Protein AF-A0A0R1KGW5-F1 (afdb_monomer)

Structure (m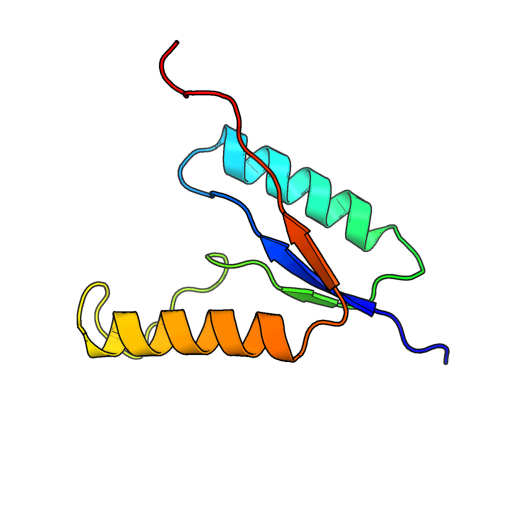mCIF, N/CA/C/O backbone):
data_AF-A0A0R1KGW5-F1
#
_entry.id   AF-A0A0R1KGW5-F1
#
loop_
_atom_site.group_PDB
_atom_site.id
_atom_site.type_symbol
_atom_site.label_atom_id
_atom_site.label_alt_id
_atom_site.label_comp_id
_atom_site.label_asym_id
_atom_site.label_entity_id
_atom_site.label_seq_id
_atom_site.pdbx_PDB_ins_code
_atom_site.Cartn_x
_atom_site.Cartn_y
_atom_site.Cartn_z
_atom_site.occupancy
_atom_site.B_iso_or_equiv
_atom_site.auth_seq_id
_atom_site.auth_comp_id
_atom_site.auth_asym_id
_atom_site.auth_atom_id
_atom_site.pdbx_PDB_model_num
ATOM 1 N N . MET A 1 1 ? -22.387 -3.655 12.980 1.00 56.50 1 MET A N 1
ATOM 2 C CA . MET A 1 1 ? -20.924 -3.853 12.989 1.00 56.50 1 MET A CA 1
ATOM 3 C C . MET A 1 1 ? -20.311 -2.505 12.704 1.00 56.50 1 MET A C 1
ATOM 5 O O . MET A 1 1 ? -20.710 -1.899 11.716 1.00 56.50 1 MET A O 1
ATOM 9 N N . ASP A 1 2 ? -19.434 -2.018 13.576 1.00 77.19 2 ASP A N 1
ATOM 10 C CA . ASP A 1 2 ? -18.740 -0.753 13.338 1.00 77.19 2 ASP A CA 1
ATOM 11 C C . ASP A 1 2 ? -17.902 -0.872 12.062 1.00 77.19 2 ASP A C 1
ATOM 13 O O . ASP A 1 2 ? -17.218 -1.880 11.853 1.00 77.19 2 ASP A O 1
ATOM 17 N N . LYS A 1 3 ? -18.009 0.125 11.174 1.00 79.38 3 LYS A N 1
ATOM 18 C CA . LYS A 1 3 ? -17.193 0.184 9.957 1.00 79.38 3 LYS A CA 1
ATOM 19 C C . LYS A 1 3 ? -15.728 0.247 10.391 1.00 79.38 3 LYS A C 1
ATOM 21 O O . LYS A 1 3 ? -15.339 1.170 11.100 1.00 79.38 3 LYS A O 1
ATOM 26 N N . LYS A 1 4 ? -14.929 -0.728 9.962 1.00 89.94 4 LYS A N 1
ATOM 27 C CA . LYS A 1 4 ? -13.476 -0.708 10.147 1.00 89.94 4 LYS A CA 1
ATOM 28 C C . LYS A 1 4 ? -12.815 0.074 9.012 1.00 89.94 4 LYS A C 1
ATOM 30 O O . LYS A 1 4 ? -13.305 0.036 7.885 1.00 89.94 4 LYS A O 1
ATOM 35 N N . ASN A 1 5 ? -11.718 0.761 9.314 1.00 96.56 5 ASN A N 1
ATOM 36 C CA . ASN A 1 5 ? -11.014 1.607 8.357 1.00 96.56 5 ASN A CA 1
ATOM 37 C C . ASN A 1 5 ? -10.221 0.771 7.345 1.00 96.56 5 ASN A C 1
ATOM 39 O O . ASN A 1 5 ? -9.548 -0.193 7.730 1.00 96.56 5 ASN A O 1
ATOM 43 N N . ARG A 1 6 ? -10.254 1.175 6.073 1.00 97.44 6 ARG A N 1
ATOM 44 C CA . ARG A 1 6 ? -9.352 0.670 5.029 1.00 97.44 6 ARG A CA 1
ATOM 45 C C . ARG A 1 6 ? -8.091 1.527 4.961 1.00 97.44 6 ARG A C 1
ATOM 47 O O . ARG A 1 6 ? -8.177 2.756 4.930 1.00 97.44 6 ARG A O 1
ATOM 54 N N . VAL A 1 7 ? -6.933 0.881 4.925 1.00 98.12 7 VAL A N 1
ATOM 55 C CA . VAL A 1 7 ? -5.618 1.529 4.911 1.00 98.12 7 VAL A CA 1
ATOM 56 C C . VAL A 1 7 ? -4.930 1.300 3.575 1.00 98.12 7 VAL A C 1
ATOM 58 O O . VAL A 1 7 ? -4.828 0.166 3.118 1.00 98.12 7 VAL A O 1
ATOM 61 N N . TYR A 1 8 ? -4.369 2.363 3.007 1.00 98.25 8 TYR A N 1
ATOM 62 C CA . TYR A 1 8 ? -3.328 2.264 1.989 1.00 98.25 8 TYR A CA 1
ATOM 63 C C . TYR A 1 8 ? -1.958 2.348 2.674 1.00 98.25 8 TYR A C 1
ATOM 65 O O . TYR A 1 8 ? -1.583 3.408 3.187 1.00 98.25 8 TYR A O 1
ATOM 73 N N . LEU A 1 9 ? -1.217 1.241 2.715 1.00 97.75 9 LEU A N 1
ATOM 74 C CA . LEU A 1 9 ? 0.127 1.177 3.285 1.00 97.75 9 LEU A CA 1
ATOM 75 C C . LEU A 1 9 ? 1.163 1.486 2.200 1.00 97.75 9 LEU A C 1
ATOM 77 O O . LEU A 1 9 ? 1.515 0.636 1.385 1.00 97.75 9 LEU A O 1
ATOM 81 N N . ALA A 1 10 ? 1.654 2.721 2.200 1.00 97.00 10 ALA A N 1
ATOM 82 C CA . ALA A 1 10 ? 2.685 3.196 1.292 1.00 97.00 10 ALA A CA 1
ATOM 83 C C . ALA A 1 10 ? 4.088 2.952 1.866 1.00 97.00 10 ALA A C 1
ATOM 85 O O . ALA A 1 10 ? 4.355 3.229 3.035 1.00 97.00 10 ALA A O 1
ATOM 86 N N . GLY A 1 11 ? 5.020 2.528 1.020 1.00 94.75 11 GLY A N 1
ATOM 87 C CA . GLY A 1 11 ? 6.442 2.500 1.342 1.00 94.75 11 GLY A CA 1
ATOM 88 C C . GLY A 1 11 ? 7.262 1.855 0.228 1.00 94.75 11 GLY A C 1
ATOM 89 O O . GLY A 1 11 ? 6.693 1.185 -0.635 1.00 94.75 11 GLY A O 1
ATOM 90 N N . PRO A 1 12 ? 8.586 2.070 0.210 1.00 93.19 12 PRO A N 1
ATOM 91 C CA . PRO A 1 12 ? 9.472 1.370 -0.713 1.00 93.19 12 PRO A CA 1
ATOM 92 C C . PRO A 1 12 ? 9.541 -0.126 -0.372 1.00 93.19 12 PRO A C 1
ATOM 94 O O . PRO A 1 12 ? 9.399 -0.508 0.787 1.00 93.19 12 PRO A O 1
ATOM 97 N N . PHE A 1 13 ? 9.769 -0.966 -1.381 1.00 92.62 13 PHE A N 1
ATOM 98 C CA . PHE A 1 13 ? 9.837 -2.432 -1.262 1.00 92.62 13 PHE A CA 1
ATOM 99 C C . PHE A 1 13 ? 10.972 -3.020 -2.122 1.00 92.62 13 PHE A C 1
ATOM 101 O O . PHE A 1 13 ? 10.870 -4.118 -2.660 1.00 92.62 13 PHE A O 1
ATOM 108 N N . PHE A 1 14 ? 12.061 -2.269 -2.282 1.00 90.75 14 PHE A N 1
ATOM 109 C CA . PHE A 1 14 ? 13.184 -2.611 -3.158 1.00 90.75 14 PHE A CA 1
ATOM 110 C C . PHE A 1 14 ? 14.260 -3.458 -2.462 1.00 90.75 14 PHE A C 1
ATOM 112 O O . PHE A 1 14 ? 15.083 -4.072 -3.140 1.00 90.75 14 PHE A O 1
ATOM 119 N N . SER A 1 15 ? 14.246 -3.516 -1.127 1.00 91.25 15 SER A N 1
ATOM 120 C CA . SER A 1 15 ? 15.192 -4.282 -0.312 1.00 91.25 15 SER A CA 1
ATOM 121 C C . SER A 1 15 ? 14.505 -5.178 0.715 1.00 91.25 15 SER A C 1
ATOM 123 O O . SER A 1 15 ? 13.320 -5.028 1.026 1.00 91.25 15 SER A O 1
ATOM 125 N N . LYS A 1 16 ? 15.267 -6.116 1.290 1.00 92.12 16 LYS A N 1
ATOM 126 C CA . LYS A 1 16 ? 14.759 -7.020 2.333 1.00 92.12 16 LYS A CA 1
ATOM 127 C C . LYS A 1 16 ? 14.405 -6.261 3.605 1.00 92.12 16 LYS A C 1
ATOM 129 O O . LYS A 1 16 ? 13.421 -6.586 4.262 1.00 92.12 16 LYS A O 1
ATOM 134 N N . GLU A 1 17 ? 15.192 -5.252 3.947 1.00 91.50 17 GLU A N 1
ATOM 135 C CA . GLU A 1 17 ? 15.009 -4.409 5.120 1.00 91.50 17 GLU A CA 1
ATOM 136 C C . GLU A 1 17 ? 13.734 -3.575 4.991 1.00 91.50 17 GLU A C 1
ATOM 138 O O . GLU A 1 17 ? 12.972 -3.467 5.952 1.00 91.50 17 GLU A O 1
ATOM 143 N N . GLN A 1 18 ? 13.477 -3.023 3.805 1.00 92.69 18 GLN A N 1
ATOM 144 C CA . GLN A 1 18 ? 12.245 -2.299 3.500 1.00 92.69 18 GLN A CA 1
ATOM 145 C C . GLN A 1 18 ? 11.018 -3.207 3.592 1.00 92.69 18 GLN A C 1
ATOM 147 O O . GLN A 1 18 ? 10.058 -2.874 4.288 1.00 92.69 18 GLN A O 1
ATOM 152 N N . ILE A 1 19 ? 11.078 -4.382 2.958 1.00 93.75 19 ILE A N 1
ATOM 153 C CA . ILE A 1 19 ? 10.001 -5.377 3.005 1.00 93.75 19 ILE A CA 1
ATOM 154 C C . ILE A 1 19 ? 9.734 -5.805 4.451 1.00 93.75 19 ILE A C 1
ATOM 156 O O . ILE A 1 19 ? 8.593 -5.749 4.893 1.00 93.75 19 ILE A O 1
ATOM 160 N N . SER A 1 20 ? 10.777 -6.114 5.227 1.00 94.25 20 SER A N 1
ATOM 161 C CA . SER A 1 20 ? 10.633 -6.535 6.625 1.00 94.25 20 SER A CA 1
ATOM 162 C C . SER A 1 20 ? 9.985 -5.469 7.512 1.00 94.25 20 SER A C 1
ATOM 164 O O . SER A 1 20 ? 9.239 -5.821 8.427 1.00 94.25 20 SER A O 1
ATOM 166 N N . ARG A 1 21 ? 10.265 -4.179 7.284 1.00 94.38 21 ARG A N 1
ATOM 167 C CA . ARG A 1 21 ? 9.614 -3.084 8.025 1.00 94.38 21 ARG A CA 1
ATOM 168 C C . ARG A 1 21 ? 8.146 -2.947 7.636 1.00 94.38 21 ARG A C 1
ATOM 170 O O . ARG A 1 21 ? 7.306 -2.760 8.512 1.00 94.38 21 ARG A O 1
ATOM 177 N N . LEU A 1 22 ? 7.828 -3.066 6.347 1.00 95.44 22 LEU A N 1
ATOM 178 C CA . LEU A 1 22 ? 6.443 -3.059 5.879 1.00 95.44 22 LEU A CA 1
ATOM 179 C C . LEU A 1 22 ? 5.649 -4.246 6.442 1.00 95.44 22 LEU A C 1
ATOM 181 O O . LEU A 1 22 ? 4.535 -4.038 6.915 1.00 95.44 22 LEU A O 1
ATOM 185 N N . ASP A 1 23 ? 6.236 -5.444 6.483 1.00 95.88 23 ASP A N 1
ATOM 186 C CA . ASP A 1 23 ? 5.612 -6.641 7.068 1.00 95.88 23 ASP A CA 1
ATOM 187 C C . ASP A 1 23 ? 5.314 -6.447 8.565 1.00 95.88 23 ASP A C 1
ATOM 189 O O . ASP A 1 23 ? 4.268 -6.857 9.075 1.00 95.88 23 ASP A O 1
ATOM 193 N N . GLU A 1 24 ? 6.221 -5.789 9.291 1.00 96.44 24 GLU A N 1
ATOM 194 C CA . GLU A 1 24 ? 6.008 -5.436 10.692 1.00 96.44 24 GLU A CA 1
ATOM 195 C C . GLU A 1 24 ? 4.867 -4.425 10.870 1.00 96.44 24 GLU A C 1
ATOM 197 O O . GLU A 1 24 ? 4.009 -4.631 11.734 1.00 96.44 24 GLU A O 1
ATOM 202 N N . ILE A 1 25 ? 4.816 -3.373 10.048 1.00 96.25 25 ILE A N 1
ATOM 203 C CA . ILE A 1 25 ? 3.727 -2.387 10.079 1.00 96.25 25 ILE A CA 1
ATOM 204 C C . ILE A 1 25 ? 2.390 -3.071 9.780 1.00 96.25 25 ILE A C 1
ATOM 206 O O . ILE A 1 25 ? 1.425 -2.885 10.520 1.00 96.25 25 ILE A O 1
ATOM 210 N N . GLU A 1 26 ? 2.334 -3.905 8.747 1.00 96.44 26 GLU A N 1
ATOM 211 C CA . GLU A 1 26 ? 1.138 -4.648 8.357 1.00 96.44 26 GLU A CA 1
ATOM 212 C C . GLU A 1 26 ? 0.651 -5.576 9.482 1.00 96.44 26 GLU A C 1
ATOM 214 O O . GLU A 1 26 ? -0.533 -5.582 9.826 1.00 96.44 26 GLU A O 1
ATOM 219 N N . ARG A 1 27 ? 1.562 -6.295 10.150 1.00 97.38 27 ARG A N 1
ATOM 220 C CA . ARG A 1 27 ? 1.242 -7.115 11.331 1.00 97.38 27 ARG A CA 1
ATOM 221 C C . ARG A 1 27 ? 0.678 -6.277 12.482 1.00 97.38 27 ARG A C 1
ATOM 223 O O . ARG A 1 27 ? -0.255 -6.713 13.157 1.00 97.38 27 ARG A O 1
ATOM 230 N N . LEU A 1 28 ? 1.241 -5.099 12.750 1.00 97.50 28 LEU A N 1
ATOM 231 C CA . LEU A 1 28 ? 0.749 -4.204 13.804 1.00 97.50 28 LEU A CA 1
ATOM 232 C C . LEU A 1 28 ? -0.645 -3.657 13.471 1.00 97.50 28 LEU A C 1
ATOM 234 O O . LEU A 1 28 ? -1.513 -3.625 14.344 1.00 97.50 28 LEU A O 1
ATOM 238 N N . LEU 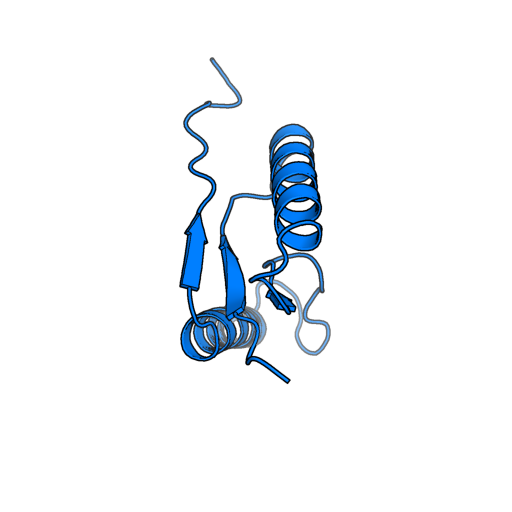A 1 29 ? -0.882 -3.287 12.212 1.00 96.56 29 LEU A N 1
ATOM 239 C CA . LEU A 1 29 ? -2.179 -2.804 11.737 1.00 96.56 29 LEU A CA 1
ATOM 240 C C . LEU A 1 29 ? -3.256 -3.890 11.795 1.00 96.56 29 LEU A C 1
ATOM 242 O O . LEU A 1 29 ? -4.362 -3.608 12.245 1.00 96.56 29 LEU A O 1
ATOM 246 N N . ASN A 1 30 ? -2.926 -5.135 11.448 1.00 95.62 30 ASN A N 1
ATOM 247 C CA . ASN A 1 30 ? -3.848 -6.271 11.561 1.00 95.62 30 ASN A CA 1
ATOM 248 C C . ASN A 1 30 ? -4.297 -6.553 13.008 1.00 95.62 30 ASN A C 1
ATOM 250 O O . ASN A 1 30 ? -5.393 -7.063 13.230 1.00 95.62 30 ASN A O 1
ATOM 254 N N . ASN A 1 31 ? -3.482 -6.191 14.004 1.00 96.44 31 ASN A N 1
ATOM 255 C CA . ASN A 1 31 ? -3.846 -6.299 15.420 1.00 96.44 31 ASN A CA 1
ATOM 256 C C . ASN A 1 31 ? -4.658 -5.095 15.938 1.00 96.44 31 ASN A C 1
ATOM 258 O O . ASN A 1 31 ? -5.129 -5.112 17.077 1.00 96.44 31 ASN A O 1
ATOM 262 N N . ASN A 1 32 ? -4.834 -4.039 15.139 1.00 95.50 32 ASN A N 1
ATOM 263 C CA . ASN A 1 32 ? -5.584 -2.852 15.531 1.00 95.50 32 ASN A CA 1
ATOM 264 C C . ASN A 1 32 ? -7.082 -3.045 15.252 1.00 95.50 32 ASN A C 1
ATOM 266 O O . ASN A 1 32 ? -7.508 -3.153 14.106 1.00 95.50 32 ASN A O 1
ATOM 270 N N . ALA A 1 33 ? -7.909 -3.009 16.302 1.00 95.75 33 ALA A N 1
ATOM 271 C CA . ALA A 1 33 ? -9.354 -3.237 16.200 1.00 95.75 33 ALA A CA 1
ATOM 272 C C . ALA A 1 33 ? -10.095 -2.251 15.271 1.00 95.75 33 ALA A C 1
ATOM 274 O O . ALA A 1 33 ? -11.188 -2.568 14.797 1.00 95.75 33 ALA A O 1
ATOM 275 N N . THR A 1 34 ? -9.506 -1.081 15.005 1.00 95.56 34 THR A N 1
ATOM 276 C CA . THR A 1 34 ? -10.079 -0.045 14.132 1.00 95.56 34 THR A CA 1
ATOM 277 C C . THR A 1 34 ? -9.763 -0.248 12.647 1.00 95.56 34 THR A C 1
ATOM 279 O O . THR A 1 34 ? -10.385 0.406 11.811 1.00 95.56 34 THR A O 1
ATOM 282 N N . ILE A 1 35 ? -8.832 -1.145 12.304 1.00 96.88 35 ILE A N 1
ATOM 283 C CA . ILE A 1 35 ? -8.409 -1.427 10.927 1.00 96.88 35 ILE A CA 1
ATOM 284 C C . ILE A 1 35 ? -9.087 -2.704 10.427 1.00 96.88 35 ILE A C 1
ATOM 286 O O . ILE A 1 35 ? -9.209 -3.690 11.157 1.00 96.88 35 ILE A O 1
ATOM 290 N N . GLY A 1 36 ? -9.594 -2.659 9.195 1.00 94.81 36 GLY A N 1
ATOM 291 C CA . GLY A 1 36 ? -10.333 -3.755 8.569 1.00 94.81 36 GLY A CA 1
ATOM 292 C C . GLY A 1 36 ? -9.617 -4.375 7.380 1.00 94.81 36 GLY A C 1
ATOM 293 O O . GLY A 1 36 ? -9.535 -5.594 7.304 1.00 94.81 36 GLY A O 1
ATOM 294 N N . ASP A 1 37 ? -9.122 -3.539 6.471 1.00 95.12 37 ASP A N 1
ATOM 295 C CA . ASP A 1 37 ? -8.495 -3.956 5.216 1.00 95.12 37 ASP A CA 1
ATOM 296 C C . ASP A 1 37 ? -7.238 -3.120 4.968 1.00 95.12 37 ASP A C 1
ATOM 298 O O . ASP A 1 37 ? -7.209 -1.927 5.294 1.00 95.12 37 ASP A O 1
ATOM 302 N N . ILE A 1 38 ? -6.201 -3.744 4.421 1.00 96.88 38 ILE A N 1
ATOM 303 C CA . ILE A 1 38 ? -4.904 -3.117 4.171 1.00 96.88 38 ILE A CA 1
ATOM 304 C C . ILE A 1 38 ? -4.521 -3.417 2.730 1.00 96.88 38 ILE A C 1
ATOM 306 O O . ILE A 1 38 ? -4.289 -4.563 2.361 1.00 96.88 38 ILE A O 1
ATOM 310 N N . PHE A 1 39 ? -4.418 -2.368 1.923 1.00 96.56 39 PHE A N 1
ATOM 311 C CA . PHE A 1 39 ? -3.830 -2.447 0.598 1.00 96.56 39 PHE A CA 1
ATOM 312 C C . PHE A 1 39 ? -2.353 -2.059 0.661 1.00 96.56 39 PHE A C 1
ATOM 314 O O . PHE A 1 39 ? -2.010 -1.006 1.206 1.00 96.56 39 PHE A O 1
ATOM 321 N N . ARG A 1 40 ? -1.488 -2.877 0.058 1.00 95.00 40 ARG A N 1
ATOM 322 C CA . ARG A 1 40 ? -0.046 -2.639 -0.041 1.00 95.00 40 ARG A CA 1
ATOM 323 C C . ARG A 1 40 ? 0.409 -2.781 -1.500 1.00 95.00 40 ARG A C 1
ATOM 325 O O . ARG A 1 40 ? 0.264 -3.865 -2.067 1.00 95.00 40 ARG A O 1
ATOM 332 N N . PRO A 1 41 ? 0.988 -1.730 -2.107 1.00 94.06 41 PRO A N 1
ATOM 333 C CA . PRO A 1 41 ? 1.541 -1.811 -3.456 1.00 94.06 41 PRO A CA 1
ATOM 334 C C . PRO A 1 41 ? 2.659 -2.852 -3.561 1.00 94.06 41 PRO A C 1
ATOM 336 O O . PRO A 1 41 ? 3.455 -3.016 -2.635 1.00 94.06 41 PRO A O 1
ATOM 339 N N . GLY A 1 42 ? 2.744 -3.520 -4.712 1.00 86.00 42 GLY A N 1
ATOM 340 C CA . GLY A 1 42 ? 3.838 -4.441 -5.036 1.00 86.00 42 GLY A CA 1
ATOM 341 C C . GLY A 1 42 ? 3.708 -5.860 -4.474 1.00 86.00 42 GLY A C 1
ATOM 342 O O . GLY A 1 42 ? 4.620 -6.653 -4.682 1.00 86.00 42 GLY A O 1
ATOM 343 N N . VAL A 1 43 ? 2.606 -6.193 -3.788 1.00 83.50 43 VAL A N 1
ATOM 344 C CA . VAL A 1 43 ? 2.330 -7.572 -3.336 1.00 83.50 43 VAL A CA 1
ATOM 345 C C . VAL A 1 43 ? 1.848 -8.448 -4.495 1.00 83.50 43 VAL A C 1
ATOM 347 O O . VAL A 1 43 ? 2.368 -9.543 -4.686 1.00 83.50 43 VAL A O 1
ATOM 350 N N . ASP A 1 44 ? 0.909 -7.939 -5.298 1.00 78.56 44 ASP A N 1
ATOM 351 C CA . ASP A 1 44 ? 0.372 -8.637 -6.465 1.00 78.56 44 ASP A CA 1
ATOM 352 C C . ASP A 1 44 ? 0.899 -8.009 -7.762 1.00 78.56 44 ASP A C 1
ATOM 354 O O . ASP A 1 44 ? 0.793 -6.801 -7.990 1.00 78.56 44 ASP A O 1
ATOM 358 N N . GLU A 1 45 ? 1.469 -8.835 -8.639 1.00 75.44 45 GLU A N 1
ATOM 359 C CA . GLU A 1 45 ? 1.941 -8.396 -9.951 1.00 75.44 45 GLU A CA 1
ATOM 360 C C . GLU A 1 45 ? 0.783 -8.294 -10.957 1.00 75.44 45 GLU A C 1
ATOM 362 O O . GLU A 1 45 ? 0.010 -9.235 -11.139 1.00 75.44 45 GLU A O 1
ATOM 367 N N . TYR A 1 46 ? 0.702 -7.176 -11.685 1.00 83.56 46 TYR A N 1
ATOM 368 C CA . TYR A 1 46 ? -0.222 -7.032 -12.812 1.00 83.56 46 TYR A CA 1
ATOM 369 C C . TYR A 1 46 ? 0.259 -7.864 -14.014 1.00 83.56 46 TYR A C 1
ATOM 371 O O . TYR A 1 46 ? 1.253 -7.505 -14.650 1.00 83.56 46 TYR A O 1
ATOM 379 N N . GLN A 1 47 ? -0.448 -8.957 -14.326 1.00 86.88 47 GLN A N 1
ATOM 380 C CA . GLN A 1 47 ? -0.059 -9.933 -15.361 1.00 86.88 47 GLN A CA 1
ATOM 381 C C . GLN A 1 47 ? -0.689 -9.680 -16.744 1.00 86.88 47 GLN A C 1
ATOM 383 O O . GLN A 1 47 ? -0.220 -10.233 -17.737 1.00 86.88 47 GLN A O 1
ATOM 388 N N . ASP A 1 48 ? -1.719 -8.833 -16.840 1.00 89.56 48 ASP A N 1
ATOM 389 C CA . ASP A 1 48 ? -2.472 -8.634 -18.093 1.00 89.56 48 ASP A CA 1
ATOM 390 C C . ASP A 1 48 ? -1.716 -7.791 -19.137 1.00 89.56 48 ASP A C 1
ATOM 392 O O . ASP A 1 48 ? -2.122 -7.711 -20.294 1.00 89.56 48 ASP A O 1
ATOM 396 N N . ALA A 1 49 ? -0.598 -7.169 -18.751 1.00 91.94 49 ALA A N 1
ATOM 397 C CA . ALA A 1 49 ? 0.292 -6.457 -19.659 1.00 91.94 49 ALA A CA 1
ATOM 398 C C . ALA A 1 49 ? 1.755 -6.730 -19.309 1.00 91.94 49 ALA A C 1
ATOM 400 O O . ALA A 1 49 ? 2.122 -6.908 -18.149 1.00 91.94 49 ALA A O 1
ATOM 401 N N . LYS A 1 50 ? 2.628 -6.699 -20.320 1.00 93.19 50 LYS A N 1
ATOM 402 C CA . LYS A 1 50 ? 4.068 -6.879 -20.114 1.00 93.19 50 LYS A CA 1
ATOM 403 C C . LYS A 1 50 ? 4.632 -5.739 -19.260 1.00 93.19 50 LYS A C 1
ATOM 405 O O . LYS A 1 50 ? 4.494 -4.568 -19.630 1.00 93.19 50 LYS A O 1
ATOM 410 N N . MET A 1 51 ? 5.334 -6.093 -18.183 1.00 92.38 51 MET A N 1
ATOM 411 C CA . MET A 1 51 ? 6.017 -5.146 -17.299 1.00 92.38 51 MET A CA 1
ATOM 412 C C . MET A 1 51 ? 6.845 -4.119 -18.087 1.00 92.38 51 MET A C 1
ATOM 414 O O . MET A 1 51 ? 7.563 -4.459 -19.031 1.00 92.38 51 MET A O 1
ATOM 418 N N . GLY A 1 52 ? 6.727 -2.849 -17.697 1.00 91.38 52 GLY A N 1
ATOM 419 C CA . GLY A 1 52 ? 7.464 -1.733 -18.295 1.00 91.38 52 GLY A CA 1
ATOM 420 C C . GLY A 1 52 ? 6.859 -1.152 -19.577 1.00 91.38 52 GLY A C 1
ATOM 421 O O . GLY A 1 52 ? 7.321 -0.106 -20.028 1.00 91.38 52 GLY A O 1
ATOM 422 N N . THR A 1 53 ? 5.820 -1.762 -20.153 1.00 96.88 53 THR A N 1
ATOM 423 C CA . THR A 1 53 ? 5.063 -1.146 -21.257 1.00 96.88 53 THR A CA 1
ATOM 424 C C . THR A 1 53 ? 4.211 0.030 -20.767 1.00 96.88 53 THR A C 1
ATOM 426 O O . THR A 1 53 ? 3.863 0.102 -19.591 1.00 96.88 53 THR A O 1
ATOM 429 N N . PHE A 1 54 ? 3.831 0.944 -21.668 1.00 96.88 54 PHE A N 1
ATOM 430 C CA . PHE A 1 54 ? 2.954 2.075 -21.325 1.00 96.88 54 PHE A CA 1
ATOM 431 C C . PHE A 1 54 ? 1.588 1.621 -20.783 1.00 96.88 54 PHE A C 1
ATOM 433 O O . PHE A 1 54 ? 1.046 2.226 -19.859 1.00 96.88 54 PHE A O 1
ATOM 440 N N . GLU A 1 55 ? 1.054 0.528 -21.330 1.00 96.38 55 GLU A N 1
ATOM 441 C CA . GLU A 1 55 ? -0.180 -0.096 -20.853 1.00 96.38 55 GLU A CA 1
ATOM 442 C C . GLU A 1 55 ? -0.033 -0.583 -19.408 1.00 96.38 55 GLU A C 1
ATOM 444 O O . GLU A 1 55 ? -0.823 -0.192 -18.551 1.00 96.38 55 GLU A O 1
ATOM 449 N N . TRP A 1 56 ? 1.028 -1.343 -19.116 1.00 95.69 56 TRP A N 1
ATOM 450 C CA . TRP A 1 56 ? 1.331 -1.813 -17.763 1.00 95.69 56 TRP A CA 1
ATOM 451 C C . TRP A 1 56 ? 1.532 -0.654 -16.781 1.00 95.69 56 TRP A C 1
ATOM 453 O O . TRP A 1 56 ? 0.930 -0.642 -15.711 1.00 95.69 56 TRP A O 1
ATOM 463 N N . GLN A 1 57 ? 2.312 0.363 -17.164 1.00 95.50 57 GLN A N 1
ATOM 464 C CA . GLN A 1 57 ? 2.545 1.553 -16.336 1.00 95.50 57 GLN A CA 1
ATOM 465 C C . GLN A 1 57 ? 1.229 2.266 -16.006 1.00 95.50 57 GLN A C 1
ATOM 467 O O . GLN A 1 57 ? 0.992 2.644 -14.861 1.00 95.50 57 GLN A O 1
ATOM 472 N N . THR A 1 58 ? 0.352 2.415 -17.003 1.00 96.38 58 THR A N 1
ATOM 473 C CA . THR A 1 58 ? -0.965 3.040 -16.836 1.00 96.38 58 THR A CA 1
ATOM 474 C C . THR A 1 58 ? -1.869 2.207 -15.929 1.00 96.38 58 THR A C 1
ATOM 476 O O . THR A 1 58 ? -2.583 2.776 -15.102 1.00 96.38 58 THR A O 1
ATOM 479 N N . ALA A 1 59 ? -1.860 0.880 -16.076 1.00 94.81 59 ALA A N 1
ATOM 480 C CA . ALA A 1 59 ? -2.677 -0.025 -15.276 1.00 94.81 59 ALA A CA 1
ATOM 481 C C . ALA A 1 59 ? -2.253 -0.020 -13.802 1.00 94.81 59 ALA A C 1
ATOM 483 O O . ALA A 1 59 ? -3.096 0.224 -12.939 1.00 94.81 59 ALA A O 1
ATOM 484 N N . VAL A 1 60 ? -0.956 -0.190 -13.524 1.00 94.50 60 VAL A N 1
ATOM 485 C CA . VAL A 1 60 ? -0.402 -0.160 -12.160 1.00 94.50 60 VAL A CA 1
ATOM 486 C C . VAL A 1 60 ? -0.657 1.195 -11.503 1.00 94.50 60 VAL A C 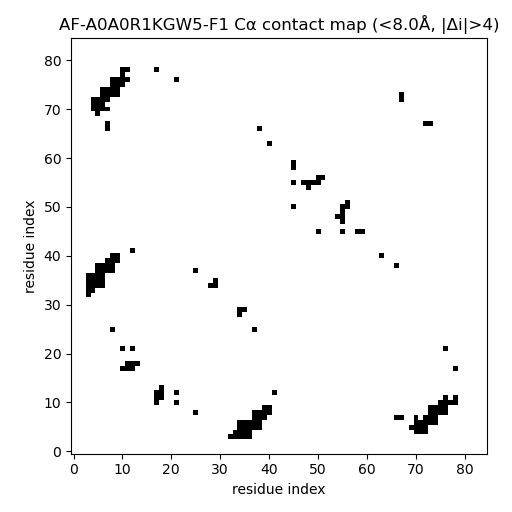1
ATOM 488 O O . VAL A 1 60 ? -1.213 1.250 -10.411 1.00 94.50 60 VAL A O 1
ATOM 491 N N . PHE A 1 61 ? -0.371 2.301 -12.201 1.00 95.38 61 PHE A N 1
ATOM 492 C CA . PHE A 1 61 ? -0.630 3.641 -11.671 1.00 95.38 61 PHE A CA 1
ATOM 493 C C . PHE A 1 61 ? -2.106 3.846 -11.305 1.00 95.38 61 PHE A C 1
ATOM 495 O O . PHE A 1 61 ? -2.423 4.310 -10.211 1.00 95.38 61 PHE A O 1
ATOM 502 N N . LYS A 1 62 ? -3.034 3.486 -12.201 1.00 95.94 62 LYS A N 1
ATOM 503 C CA . LYS A 1 62 ? -4.474 3.606 -11.923 1.00 95.94 62 LYS A CA 1
ATOM 504 C C . LYS A 1 62 ? -4.908 2.705 -10.772 1.00 95.94 62 LYS A C 1
ATOM 506 O O . LYS A 1 62 ? -5.758 3.118 -9.988 1.00 95.94 62 LYS A O 1
ATOM 511 N N . HIS A 1 63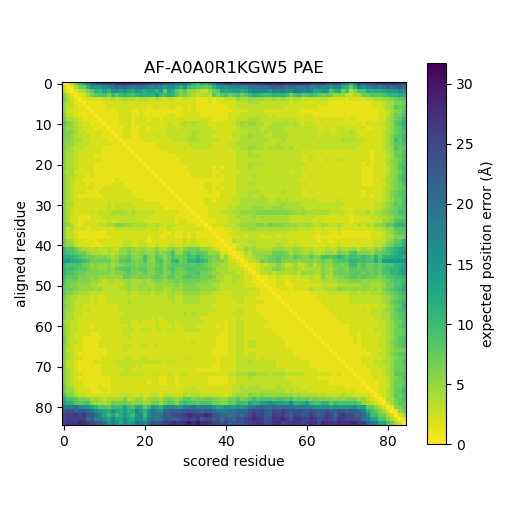 ? -4.353 1.500 -10.674 1.00 95.12 63 HIS A N 1
ATOM 512 C CA . HIS A 1 63 ? -4.647 0.569 -9.591 1.00 95.12 63 HIS A CA 1
ATOM 513 C C . HIS A 1 63 ? -4.259 1.155 -8.227 1.00 95.12 63 HIS A C 1
ATOM 515 O O . HIS A 1 63 ? -5.089 1.176 -7.315 1.00 95.12 63 HIS A O 1
ATOM 521 N N . ASP A 1 64 ? -3.059 1.720 -8.113 1.00 96.00 64 ASP A N 1
ATOM 522 C CA . ASP A 1 64 ? -2.587 2.356 -6.881 1.00 96.00 64 ASP A CA 1
ATOM 523 C C . ASP A 1 64 ? -3.427 3.591 -6.524 1.00 96.00 64 ASP A C 1
ATOM 525 O O . ASP A 1 64 ? -3.931 3.696 -5.405 1.00 96.00 64 ASP A O 1
ATOM 529 N N . ILE A 1 65 ? -3.677 4.490 -7.486 1.00 97.19 65 ILE A N 1
ATOM 530 C CA . ILE A 1 65 ? -4.514 5.686 -7.271 1.00 97.19 65 ILE A CA 1
ATOM 531 C C . ILE A 1 65 ? -5.937 5.310 -6.841 1.00 97.19 65 ILE A C 1
ATOM 533 O O . ILE A 1 65 ? -6.496 5.933 -5.936 1.00 97.19 65 ILE A O 1
ATOM 537 N N . ASN A 1 66 ? -6.531 4.283 -7.450 1.00 97.12 66 ASN A N 1
ATOM 538 C CA . ASN A 1 66 ? -7.850 3.802 -7.049 1.00 97.12 66 ASN A CA 1
ATOM 539 C C . ASN A 1 66 ? -7.838 3.288 -5.608 1.00 97.12 66 ASN A C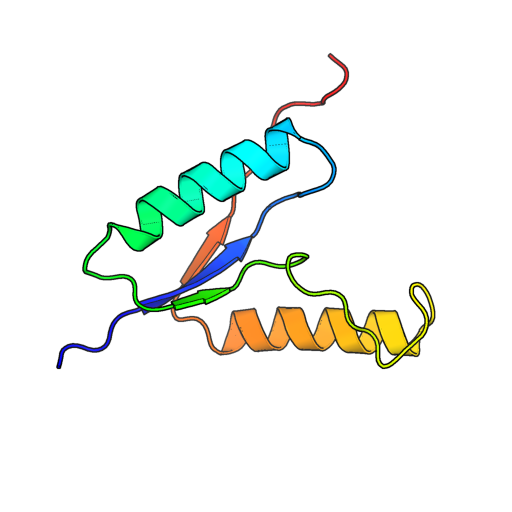 1
ATOM 541 O O . ASN A 1 66 ? -8.749 3.619 -4.853 1.00 97.12 66 ASN A O 1
ATOM 545 N N . ASN A 1 67 ? -6.805 2.541 -5.209 1.00 97.06 67 ASN A N 1
ATOM 546 C CA . ASN A 1 67 ? -6.672 2.053 -3.839 1.00 97.06 67 ASN A CA 1
ATOM 547 C C . ASN A 1 67 ? -6.461 3.177 -2.821 1.00 97.06 67 A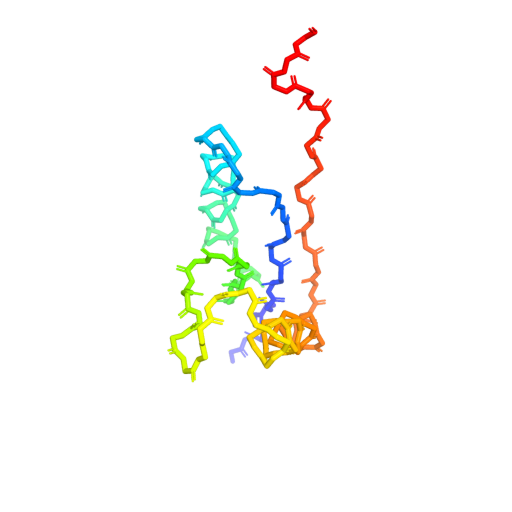SN A C 1
ATOM 549 O O . ASN A 1 67 ? -6.998 3.085 -1.718 1.00 97.06 67 ASN A O 1
ATOM 553 N N . ILE A 1 68 ? -5.762 4.256 -3.183 1.00 97.50 68 ILE A N 1
ATOM 554 C CA . ILE A 1 68 ? -5.702 5.472 -2.356 1.00 97.50 68 ILE A CA 1
ATOM 555 C C . ILE A 1 68 ? -7.111 6.062 -2.203 1.00 97.50 68 ILE A C 1
ATOM 557 O O . ILE A 1 68 ? -7.552 6.291 -1.081 1.00 97.50 68 ILE A O 1
ATOM 561 N N . ASN A 1 69 ? -7.846 6.245 -3.304 1.00 97.81 69 ASN A N 1
ATOM 562 C CA . ASN A 1 69 ? -9.166 6.889 -3.293 1.00 97.81 69 ASN A CA 1
ATOM 563 C C . ASN A 1 69 ? -10.238 6.119 -2.505 1.00 97.81 69 ASN A C 1
ATOM 565 O O . ASN A 1 69 ? -11.152 6.742 -1.969 1.00 97.81 69 ASN A O 1
ATOM 569 N N . VAL A 1 70 ? -10.169 4.784 -2.460 1.00 97.00 70 VAL A N 1
ATOM 570 C CA . VAL A 1 70 ? -11.132 3.961 -1.700 1.00 97.00 70 VAL A CA 1
ATOM 571 C C . VAL A 1 70 ? -10.709 3.698 -0.253 1.00 97.00 70 VAL A C 1
ATOM 573 O O . VAL A 1 70 ? -11.481 3.107 0.501 1.00 97.00 70 VAL A O 1
ATOM 576 N N . SER A 1 71 ? -9.495 4.091 0.137 1.00 97.69 71 SER A N 1
ATOM 577 C CA . SER A 1 71 ? -9.006 3.936 1.509 1.00 97.69 71 SER A CA 1
ATOM 578 C C . SER A 1 71 ? -9.467 5.094 2.391 1.00 97.69 71 SER A C 1
ATOM 580 O O . SER A 1 71 ? -9.570 6.232 1.943 1.00 97.69 71 SER A O 1
ATOM 582 N N . ASP A 1 72 ? -9.717 4.814 3.670 1.00 98.00 72 ASP A N 1
ATOM 583 C CA . ASP A 1 72 ? -10.093 5.842 4.646 1.00 98.00 72 ASP A CA 1
ATOM 584 C C . ASP A 1 72 ? -8.859 6.626 5.139 1.00 98.00 72 ASP A C 1
ATOM 586 O O . ASP A 1 72 ? -8.974 7.778 5.557 1.00 98.00 72 ASP A O 1
ATOM 590 N N . LEU A 1 73 ? -7.668 6.014 5.088 1.00 96.75 73 LEU A N 1
ATOM 591 C CA . LEU A 1 73 ? -6.400 6.665 5.415 1.00 96.75 73 LEU A CA 1
ATOM 592 C C . LEU A 1 73 ? -5.211 6.086 4.637 1.00 96.75 73 LEU A C 1
ATOM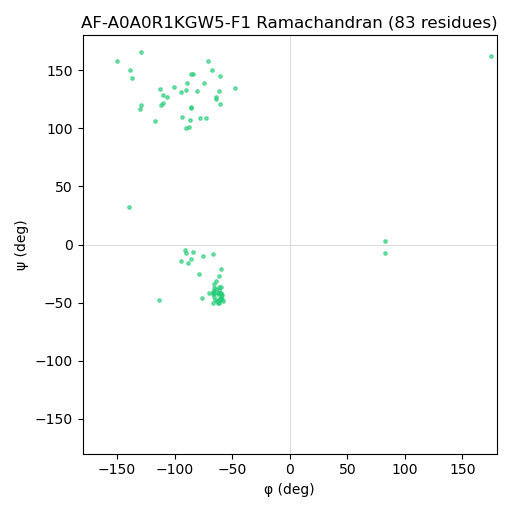 594 O O . LEU A 1 73 ? -5.214 4.934 4.198 1.00 96.75 73 LEU A O 1
ATOM 598 N N . VAL A 1 74 ? -4.157 6.896 4.541 1.00 97.88 74 VAL A N 1
ATOM 599 C CA . VAL A 1 74 ? -2.845 6.511 4.011 1.00 97.88 74 VAL A CA 1
ATOM 600 C C . VAL A 1 74 ? -1.847 6.468 5.163 1.00 97.88 74 VAL A C 1
ATOM 602 O O . VAL A 1 74 ? -1.712 7.441 5.907 1.00 97.88 74 VAL A O 1
ATOM 605 N N . ILE A 1 75 ? -1.124 5.360 5.294 1.00 97.31 75 ILE A N 1
ATOM 606 C CA . ILE A 1 75 ? 0.015 5.227 6.207 1.00 97.31 75 ILE A CA 1
ATOM 607 C C . ILE A 1 75 ? 1.265 5.103 5.352 1.00 97.31 75 ILE A C 1
ATOM 609 O O . ILE A 1 75 ? 1.369 4.179 4.555 1.00 97.31 75 ILE A O 1
ATOM 613 N N . ALA A 1 76 ? 2.209 6.028 5.512 1.00 96.56 76 ALA A N 1
ATOM 614 C CA . ALA A 1 76 ? 3.448 6.037 4.748 1.00 96.56 76 ALA A CA 1
ATOM 615 C C . ALA A 1 76 ? 4.649 5.678 5.629 1.00 96.56 76 ALA A C 1
ATOM 617 O O . ALA A 1 76 ? 4.944 6.371 6.605 1.00 96.56 76 ALA A O 1
ATOM 618 N N . MET A 1 77 ? 5.373 4.624 5.254 1.00 93.94 77 MET A N 1
ATOM 619 C CA . MET A 1 77 ? 6.707 4.339 5.767 1.00 93.94 77 MET A CA 1
ATOM 620 C C . MET A 1 77 ? 7.711 5.254 5.063 1.00 93.94 77 MET A C 1
ATOM 622 O O . MET A 1 77 ? 8.015 5.079 3.883 1.00 93.94 77 MET A O 1
ATOM 626 N N . LEU A 1 78 ? 8.243 6.223 5.802 1.00 91.44 78 LEU A N 1
ATOM 627 C CA . LEU A 1 78 ? 9.291 7.112 5.312 1.00 91.44 78 LEU A CA 1
ATOM 628 C C . LEU A 1 78 ? 10.654 6.459 5.556 1.00 91.44 78 LEU A C 1
ATOM 630 O O . LEU A 1 78 ? 11.107 6.352 6.697 1.00 91.44 78 LEU A O 1
ATOM 634 N N . ASP A 1 79 ? 11.293 5.988 4.484 1.00 85.56 79 ASP A N 1
ATOM 635 C CA . ASP A 1 79 ? 12.628 5.397 4.560 1.00 85.56 79 ASP A CA 1
ATOM 636 C C . ASP A 1 79 ? 13.699 6.482 4.425 1.00 85.56 79 ASP A C 1
ATOM 638 O O . ASP A 1 79 ? 13.984 6.979 3.339 1.00 85.56 79 ASP A O 1
ATOM 642 N N . TYR A 1 80 ? 14.263 6.883 5.564 1.00 80.19 80 TYR A N 1
ATOM 643 C CA . TYR A 1 80 ? 15.333 7.882 5.640 1.00 80.19 80 TYR A CA 1
ATOM 644 C C . TYR A 1 80 ? 16.734 7.270 5.569 1.00 80.19 80 TYR A C 1
ATOM 646 O O . TYR A 1 80 ? 17.724 8.005 5.585 1.00 80.19 80 TYR A O 1
ATOM 654 N N . LYS A 1 81 ? 16.849 5.937 5.549 1.00 69.00 81 LYS A N 1
ATOM 655 C CA . LYS A 1 81 ? 18.147 5.282 5.415 1.00 69.00 81 LYS A CA 1
ATOM 656 C C . LYS A 1 81 ? 18.492 5.164 3.939 1.00 69.00 81 LYS A C 1
ATOM 658 O O . LYS A 1 81 ? 17.845 4.430 3.204 1.00 69.00 81 LYS A O 1
ATOM 663 N N . ASN A 1 82 ? 19.577 5.818 3.537 1.00 59.88 82 ASN A N 1
ATOM 664 C CA . ASN A 1 82 ? 20.290 5.377 2.349 1.00 59.88 82 ASN A CA 1
ATOM 665 C C . ASN A 1 82 ? 20.846 3.981 2.651 1.00 59.88 82 ASN A C 1
ATOM 667 O O . ASN A 1 82 ? 21.557 3.797 3.639 1.00 59.88 82 ASN A O 1
ATOM 671 N N . GLU A 1 83 ? 20.534 2.990 1.819 1.00 59.78 83 GLU A N 1
ATOM 672 C CA . GLU A 1 83 ? 21.108 1.639 1.956 1.00 59.78 83 GLU A CA 1
ATOM 673 C C . GLU A 1 83 ? 22.619 1.608 1.676 1.00 59.78 83 GLU A C 1
ATOM 675 O O . GLU A 1 83 ? 23.297 0.630 1.978 1.00 59.78 83 GLU A O 1
ATOM 680 N N . ASN A 1 84 ? 23.151 2.733 1.195 1.00 55.72 84 ASN A N 1
ATOM 681 C CA . ASN A 1 84 ? 24.565 3.043 1.101 1.00 55.72 84 ASN A CA 1
ATOM 682 C C . ASN A 1 84 ? 24.825 4.254 2.007 1.00 55.72 84 ASN A C 1
ATOM 684 O O . ASN A 1 84 ? 24.381 5.356 1.679 1.00 55.72 84 ASN A O 1
ATOM 688 N N . GLY A 1 85 ? 25.465 4.044 3.160 1.00 47.69 85 GLY A N 1
ATOM 689 C CA . GLY A 1 85 ? 25.929 5.142 4.018 1.00 47.69 85 GLY A CA 1
ATOM 690 C C . GLY A 1 85 ? 26.813 6.133 3.271 1.00 47.69 85 GLY A C 1
ATOM 691 O O . GLY A 1 85 ? 27.577 5.684 2.387 1.00 47.69 85 GLY A O 1
#

Foldseek 3Di:
DPDAFEEEEAEDDPDPVRVVVSVVVVVVLVPDPRHDHYDYPPPDQDPPDDPPDPVRVVVSVVVSVVSCVPGPYYDYDDDPDD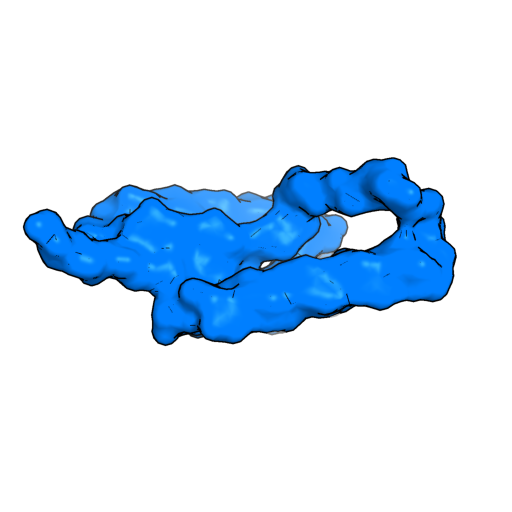PPD

Solvent-accessible surface area (backbone atoms only — not comparable to full-atom values): 5256 Å² total; per-residue (Å²): 130,83,86,48,39,30,34,24,47,43,60,71,69,91,45,71,67,41,40,54,52,49,53,50,52,50,55,55,46,72,70,34,88,62,46,65,47,78,49,55,85,85,76,73,81,76,77,95,38,63,83,87,35,73,66,30,52,51,49,54,52,50,52,53,53,49,46,52,71,73,26,76,44,77,47,74,59,82,82,83,72,63,96,66,126

Organism: NCBI:txid1423775

Nearest PDB st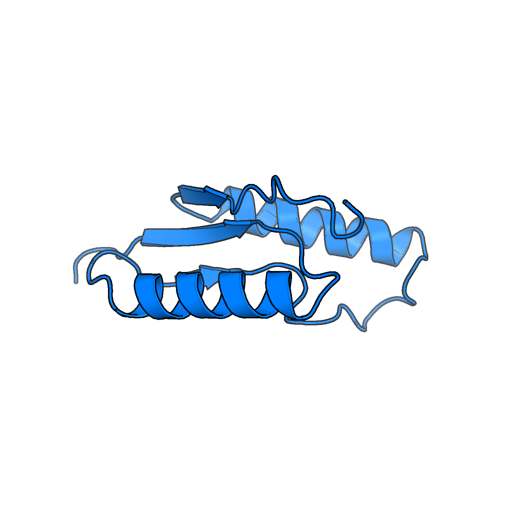ructures (foldseek):
  6evs-assembly1_A  TM=9.059E-01  e=4.715E-05  Peribacillus psychrosaccharolyticus
  1s2d-assembly1_A  TM=8.444E-01  e=6.610E-05  Lactobacillus helveticus
  7m5h-assembly1_B  TM=7.582E-01  e=7.037E-04  Enterococcus faecalis V583
  8rpt-assembly1_B  TM=7.573E-01  e=2.895E-02  Homo sapiens
  8rqd-assembly1_A  TM=6.038E-01  e=2.055E-01  Homo sapiens

pLDDT: mean 91.09, std 10.5, range [47.69, 98.25]

Sequence (85 aa):
MDKKNRVYLAGPFFSKEQISRLDEIERLLNNNATIGDIFRPGVDEYQDAKMGTFEWQTAVFKHDINNINVSDLVIAMLDYKNENG

Radius of gyration: 14.55 Å; Cα contacts (8 Å, |Δi|>4): 91; chains: 1; bounding box: 47×18×38 Å

Mean predicted aligned error: 4.6 Å

InterPro domains:
  IPR007710 Nucleoside 2-deoxyribosyltransferase [PF05014] (7-80)

Secondary structure (DSSP, 8-state):
-PPPEEEEEE---SSHHHHHHHHHHHHHHHT-TTEEEEE-TTSS---SS-TTSHHHHHHHHHHHHHHHHH-SEEEE------S--